Protein AF-X0V3D7-F1 (afdb_monomer_lite)

pLDDT: mean 96.34, std 3.17, range [76.75, 98.69]

Structure (mmCIF, N/CA/C/O backbone):
data_AF-X0V3D7-F1
#
_entry.id   AF-X0V3D7-F1
#
loop_
_atom_site.group_PDB
_atom_site.id
_atom_site.type_symbol
_atom_site.label_atom_id
_atom_site.label_alt_id
_atom_site.label_comp_id
_atom_site.label_asym_id
_atom_site.label_entity_id
_atom_site.label_seq_id
_atom_site.pdbx_PDB_ins_code
_atom_site.Cartn_x
_atom_site.Cartn_y
_atom_site.Cartn_z
_atom_site.occupancy
_atom_site.B_iso_or_equiv
_atom_site.auth_seq_id
_atom_site.auth_comp_id
_atom_site.auth_asym_id
_atom_site.auth_atom_id
_atom_site.pdbx_PDB_model_num
ATOM 1 N N . GLU A 1 1 ? 5.853 7.510 24.969 1.00 90.50 1 GLU A N 1
ATOM 2 C CA . GLU A 1 1 ? 7.176 7.389 24.321 1.00 90.50 1 GLU A CA 1
ATOM 3 C C . GLU A 1 1 ? 7.114 7.007 22.845 1.00 90.50 1 GLU A C 1
ATOM 5 O O . GLU A 1 1 ? 6.181 6.323 22.428 1.00 90.50 1 GLU A O 1
ATOM 10 N N . PRO A 1 2 ? 8.047 7.507 22.017 1.00 95.00 2 PRO A N 1
ATOM 11 C CA . PRO A 1 2 ? 8.294 7.000 20.666 1.00 95.00 2 PRO A CA 1
ATOM 12 C C . PRO A 1 2 ? 8.843 5.575 20.655 1.00 95.00 2 PRO A C 1
ATOM 14 O O . PRO A 1 2 ? 9.810 5.286 21.347 1.00 95.00 2 PRO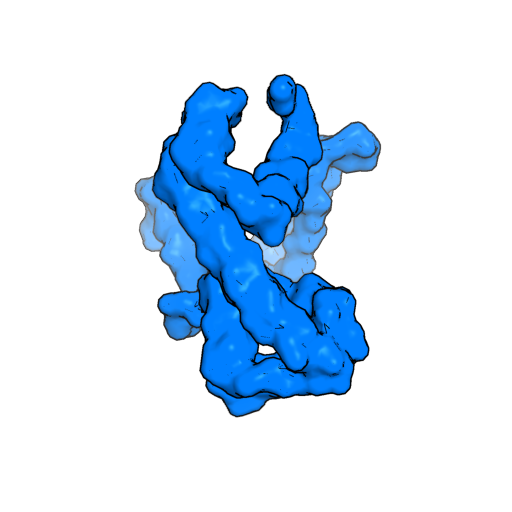 A O 1
ATOM 17 N N . THR A 1 3 ? 8.248 4.711 19.830 1.00 97.00 3 THR A N 1
ATOM 18 C CA . THR A 1 3 ? 8.724 3.352 19.536 1.00 97.00 3 THR A CA 1
ATOM 19 C C . THR A 1 3 ? 8.437 3.024 18.068 1.00 97.00 3 THR A C 1
ATOM 21 O O . THR A 1 3 ? 7.608 3.688 17.438 1.00 97.00 3 THR A O 1
ATOM 24 N N . SER A 1 4 ? 9.079 1.985 17.525 1.00 97.12 4 SER A N 1
ATOM 25 C CA . SER A 1 4 ? 8.766 1.449 16.190 1.00 97.12 4 SER A CA 1
ATOM 26 C C . SER A 1 4 ? 7.342 0.897 16.078 1.00 97.12 4 SER A C 1
ATOM 28 O O . SER A 1 4 ? 6.847 0.702 14.974 1.00 97.12 4 SER A O 1
ATOM 30 N N . GLU A 1 5 ? 6.674 0.663 17.209 1.00 97.56 5 GLU A N 1
ATOM 31 C CA . GLU A 1 5 ? 5.313 0.131 17.267 1.00 97.56 5 GLU A CA 1
ATOM 32 C C . GLU A 1 5 ? 4.242 1.211 17.462 1.00 97.56 5 GLU A C 1
ATOM 34 O O . GLU A 1 5 ? 3.049 0.909 17.518 1.00 97.56 5 GLU A O 1
ATOM 39 N N . ARG A 1 6 ? 4.647 2.483 17.573 1.00 97.12 6 ARG A N 1
ATOM 40 C CA . ARG A 1 6 ? 3.763 3.600 17.932 1.00 97.12 6 ARG A CA 1
ATOM 41 C C . ARG A 1 6 ? 2.497 3.650 17.077 1.00 97.12 6 ARG A C 1
ATOM 43 O O . ARG A 1 6 ? 1.422 3.861 17.626 1.00 97.12 6 ARG A O 1
ATOM 50 N N . GLN A 1 7 ? 2.611 3.481 15.762 1.00 96.31 7 GLN A N 1
ATOM 51 C CA . GLN A 1 7 ? 1.477 3.556 14.840 1.00 96.31 7 GLN A CA 1
ATOM 52 C C . GLN A 1 7 ? 0.463 2.435 15.105 1.00 96.31 7 GLN A C 1
ATOM 54 O O . GLN A 1 7 ? -0.734 2.705 15.121 1.00 96.31 7 GLN A O 1
ATOM 59 N N . PHE A 1 8 ? 0.926 1.215 15.399 1.00 97.12 8 PHE A N 1
ATOM 60 C CA . PHE A 1 8 ? 0.051 0.089 15.744 1.00 97.12 8 PHE A CA 1
ATOM 61 C C . PHE A 1 8 ? -0.644 0.312 17.091 1.00 97.12 8 PHE A C 1
ATOM 63 O O . PHE A 1 8 ? -1.847 0.096 17.215 1.00 97.12 8 PHE A O 1
ATOM 70 N N . ILE A 1 9 ? 0.092 0.818 18.086 1.00 97.44 9 ILE A N 1
ATOM 71 C CA . ILE A 1 9 ? -0.464 1.153 19.405 1.00 97.44 9 ILE A CA 1
ATOM 72 C C . ILE A 1 9 ? -1.519 2.260 19.283 1.00 97.44 9 ILE A C 1
ATOM 74 O O . ILE A 1 9 ? -2.556 2.194 19.938 1.00 97.44 9 ILE A O 1
ATOM 78 N N . MET A 1 10 ? -1.280 3.272 18.443 1.00 97.56 10 MET A N 1
ATOM 79 C CA . MET A 1 10 ? -2.252 4.339 18.186 1.00 97.56 10 MET A CA 1
ATOM 80 C C . MET A 1 10 ? -3.511 3.821 17.491 1.00 97.56 10 MET A C 1
ATOM 82 O O . MET A 1 10 ? -4.607 4.198 17.899 1.00 97.56 10 MET A O 1
ATOM 86 N N . TYR A 1 11 ? -3.360 2.947 16.493 1.00 97.75 11 TYR A N 1
ATOM 87 C CA . TYR A 1 11 ? -4.486 2.319 15.801 1.00 97.75 11 TYR A CA 1
ATOM 88 C C . TYR A 1 11 ? -5.368 1.539 16.787 1.00 97.75 11 TYR A C 1
ATOM 90 O O . TYR A 1 11 ? -6.579 1.740 16.845 1.00 97.75 11 TYR A O 1
ATOM 98 N N . GLU A 1 12 ? -4.750 0.734 17.655 1.00 97.75 12 GLU A N 1
ATOM 99 C CA . GLU A 1 12 ? -5.451 -0.017 18.701 1.00 97.75 12 GLU A CA 1
ATOM 100 C C . GLU A 1 12 ? -6.077 0.890 19.776 1.00 97.75 12 GLU A C 1
ATOM 102 O O . GLU A 1 12 ? -7.171 0.618 20.271 1.00 97.75 12 GLU A O 1
ATOM 107 N N . ALA A 1 13 ? -5.419 1.994 20.140 1.00 97.88 13 ALA A N 1
ATOM 108 C CA . ALA A 1 13 ? -5.981 2.966 21.073 1.00 97.88 13 ALA A CA 1
ATOM 109 C C . ALA A 1 13 ? -7.251 3.618 20.504 1.0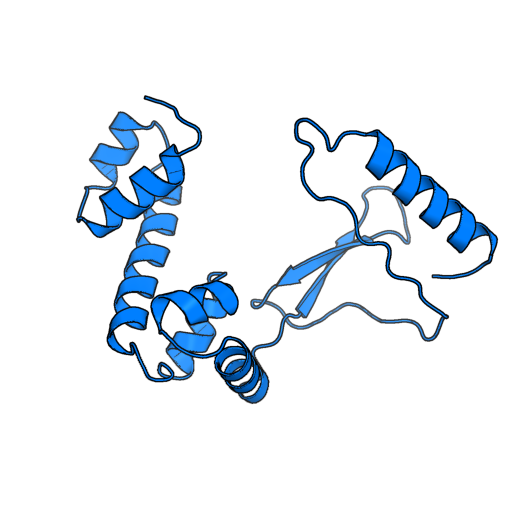0 97.88 13 ALA A C 1
ATOM 111 O O . ALA A 1 13 ? -8.253 3.719 21.212 1.00 97.88 13 ALA A O 1
ATOM 112 N N . LEU A 1 14 ? -7.230 4.017 19.228 1.00 98.38 14 LEU A N 1
ATOM 113 C CA . LEU A 1 14 ? -8.402 4.548 18.527 1.00 98.38 14 LEU A CA 1
ATOM 114 C C . LEU A 1 14 ? -9.530 3.514 18.463 1.00 98.38 14 LEU A C 1
ATOM 116 O O . LEU A 1 14 ? -10.672 3.846 18.774 1.00 98.38 14 LEU A O 1
ATOM 120 N N . ARG A 1 15 ? -9.202 2.253 18.164 1.00 97.19 15 ARG A N 1
ATOM 121 C CA . ARG A 1 15 ? -10.151 1.129 18.186 1.00 97.19 15 ARG A CA 1
ATOM 122 C C . ARG A 1 15 ? -10.808 0.934 19.553 1.00 97.19 15 ARG A C 1
ATOM 124 O O . ARG A 1 15 ? -11.993 0.630 19.633 1.00 97.19 15 ARG A O 1
ATOM 131 N N . LYS A 1 16 ? -10.065 1.174 20.634 1.00 97.31 16 LYS A N 1
ATOM 132 C CA . LYS A 1 16 ? -10.561 1.151 22.021 1.00 97.31 16 LYS A CA 1
ATOM 133 C C . LYS A 1 16 ? -11.245 2.449 22.468 1.00 97.31 16 LYS A C 1
ATOM 135 O O . LYS A 1 16 ? -11.585 2.576 23.643 1.00 97.31 16 LYS A O 1
ATOM 140 N N . GLY A 1 17 ? -11.464 3.400 21.560 1.00 97.12 17 GLY A N 1
ATOM 141 C CA . GLY A 1 17 ? -12.206 4.630 21.829 1.00 97.12 17 GLY A CA 1
ATOM 142 C C . GLY A 1 17 ? -11.374 5.774 22.410 1.00 97.12 17 GLY A C 1
ATOM 143 O O . GLY A 1 17 ? -11.937 6.666 23.040 1.00 97.12 17 GLY A O 1
ATOM 144 N N . ALA A 1 18 ? -10.050 5.772 22.229 1.00 97.69 18 ALA A N 1
ATOM 145 C CA . ALA A 1 18 ? -9.213 6.897 22.638 1.00 97.69 18 ALA A CA 1
ATOM 146 C C . ALA A 1 18 ? -9.599 8.200 21.911 1.00 97.69 18 ALA A C 1
ATOM 148 O O . ALA A 1 18 ? -9.890 8.204 20.713 1.00 97.69 18 ALA A O 1
ATOM 149 N N . ASP A 1 19 ? -9.545 9.321 22.638 1.00 97.75 19 ASP A N 1
ATOM 150 C CA . ASP A 1 19 ? -9.815 10.646 22.081 1.00 97.75 19 ASP A CA 1
ATOM 151 C C . ASP A 1 19 ? -8.668 11.137 21.182 1.00 97.75 19 ASP A C 1
ATOM 153 O O . ASP A 1 19 ? -7.481 11.023 21.508 1.00 97.75 19 ASP A O 1
ATOM 157 N N . ILE A 1 20 ? -9.031 11.748 20.052 1.00 98.19 20 ILE A N 1
ATOM 158 C CA . ILE A 1 20 ? -8.073 12.288 19.081 1.00 98.19 20 ILE A CA 1
ATOM 159 C C . ILE A 1 20 ? -7.265 13.436 19.687 1.00 98.19 20 ILE A C 1
ATOM 161 O O . ILE A 1 20 ? -6.061 13.534 19.439 1.00 98.19 20 ILE A O 1
ATOM 165 N N . SER A 1 21 ? -7.898 14.318 20.466 1.00 97.94 21 SER A N 1
ATOM 166 C CA . SER A 1 21 ? -7.211 15.462 21.072 1.00 97.94 21 SER A CA 1
ATOM 167 C C . SER A 1 21 ? -6.192 14.989 22.112 1.00 97.94 21 SER A C 1
ATOM 169 O O . SER A 1 21 ? -5.071 15.504 22.151 1.00 97.94 21 SER A O 1
ATOM 171 N N . ASP A 1 22 ? -6.530 13.964 22.893 1.00 97.44 22 ASP A N 1
ATOM 172 C CA . ASP A 1 22 ? -5.614 13.365 23.863 1.00 97.44 22 ASP A CA 1
ATOM 173 C C . ASP A 1 22 ? -4.430 12.670 23.185 1.00 97.44 22 ASP A C 1
ATOM 175 O O . ASP A 1 22 ? -3.281 12.863 23.600 1.00 97.44 22 ASP A O 1
ATOM 179 N N . LEU A 1 23 ? -4.669 11.920 22.103 1.00 97.62 23 LEU A N 1
ATOM 180 C CA . LEU A 1 23 ? -3.592 11.337 21.300 1.00 97.62 23 LEU A CA 1
ATOM 181 C C . LEU A 1 23 ? -2.716 12.421 20.661 1.00 97.62 23 LEU A C 1
ATOM 183 O O . LEU A 1 23 ? -1.490 12.305 20.696 1.00 97.62 23 LEU A O 1
ATOM 187 N N . CYS A 1 24 ? -3.306 13.501 20.147 1.00 98.06 24 CYS A N 1
ATOM 188 C CA . CYS A 1 24 ? -2.575 14.638 19.583 1.00 98.06 24 CYS A CA 1
ATOM 189 C C . CYS A 1 24 ? -1.655 15.284 20.630 1.00 98.06 24 CYS A C 1
ATOM 191 O O . CYS A 1 24 ? -0.473 15.492 20.363 1.00 98.06 24 CYS A O 1
ATOM 193 N N . LYS A 1 25 ? -2.161 15.548 21.842 1.00 97.81 25 LYS A N 1
ATOM 194 C CA . LYS A 1 25 ? -1.372 16.123 22.947 1.00 97.81 25 LYS A CA 1
ATOM 195 C C . LYS A 1 25 ? -0.219 15.213 23.375 1.00 97.81 25 LYS A C 1
ATOM 197 O O . LYS A 1 25 ? 0.860 15.706 23.683 1.00 97.81 25 LYS A O 1
ATOM 202 N N . ARG A 1 26 ? -0.439 13.894 23.402 1.00 96.50 26 ARG A N 1
ATOM 203 C CA . ARG A 1 26 ? 0.560 12.905 23.853 1.00 96.50 26 ARG A CA 1
ATOM 204 C C . ARG A 1 26 ? 1.620 12.581 22.805 1.00 96.50 26 ARG A C 1
ATOM 206 O O . ARG A 1 26 ? 2.745 12.241 23.161 1.00 96.50 26 ARG A O 1
ATOM 213 N N . THR A 1 27 ? 1.252 12.602 21.526 1.00 96.94 27 THR A N 1
ATOM 214 C CA . THR A 1 27 ? 2.118 12.139 20.427 1.00 96.94 27 THR A CA 1
ATOM 215 C C . THR A 1 27 ? 2.701 13.275 19.600 1.00 96.94 27 THR A C 1
ATOM 217 O O . THR A 1 27 ? 3.656 13.041 18.860 1.00 96.94 27 THR A O 1
ATOM 220 N N . PHE A 1 28 ? 2.129 14.478 19.715 1.00 97.19 28 PHE A N 1
ATOM 221 C CA . PHE A 1 28 ? 2.396 15.643 18.870 1.00 97.19 28 PHE A CA 1
ATOM 222 C C . PHE A 1 28 ? 2.075 15.426 17.379 1.00 97.19 28 PHE A C 1
ATOM 224 O O . PHE A 1 28 ? 2.391 16.272 16.542 1.00 97.19 28 PHE A O 1
ATOM 231 N N . ILE A 1 29 ? 1.410 14.318 17.029 1.00 97.81 29 ILE A N 1
ATOM 232 C CA . ILE A 1 29 ? 0.885 14.076 15.683 1.00 97.81 29 ILE A CA 1
ATOM 233 C C . ILE A 1 29 ? -0.386 14.907 15.525 1.00 97.81 29 ILE A C 1
ATOM 235 O O . ILE A 1 29 ? -1.282 14.843 16.364 1.00 97.81 29 ILE A O 1
ATOM 239 N N . LYS A 1 30 ? -0.469 15.693 14.446 1.00 98.38 30 LYS A N 1
ATOM 240 C CA . LYS A 1 30 ? -1.624 16.566 14.199 1.00 98.38 30 LYS A CA 1
ATOM 241 C C . LYS A 1 30 ? -2.915 15.751 14.122 1.00 98.38 30 LYS A C 1
ATOM 243 O O . LYS A 1 30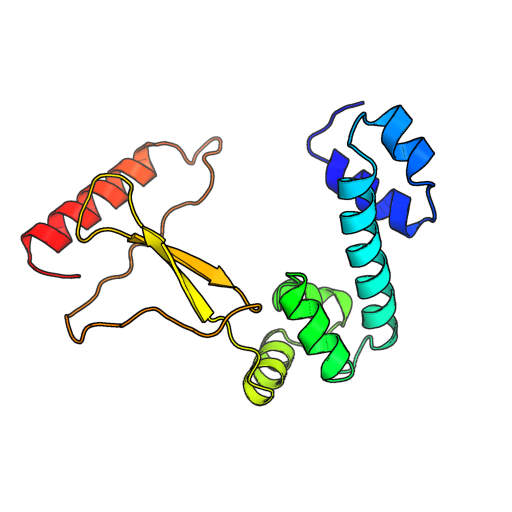 ? -2.944 14.692 13.494 1.00 98.38 30 LYS A O 1
ATOM 248 N N . SER A 1 31 ? -3.987 16.307 14.685 1.00 98.19 31 SER A N 1
ATOM 249 C CA . SER A 1 31 ? -5.320 15.692 14.726 1.00 98.19 31 SER A CA 1
ATOM 250 C C . SER A 1 31 ? -5.804 15.200 13.364 1.00 98.19 31 SER A C 1
ATOM 252 O O . SER A 1 31 ? -6.409 14.141 13.305 1.00 98.19 31 SER A O 1
ATOM 254 N N . TRP A 1 32 ? -5.479 15.904 12.275 1.00 98.56 32 TRP A N 1
ATOM 255 C CA . TRP A 1 32 ? -5.833 15.488 10.916 1.00 98.56 32 TRP A CA 1
ATOM 256 C C . TRP A 1 32 ? -5.323 14.077 10.567 1.00 98.56 32 TRP A C 1
ATOM 258 O O . TRP A 1 32 ? -6.092 13.254 10.089 1.00 98.56 32 TRP A O 1
ATOM 268 N N . PHE A 1 33 ? -4.065 13.743 10.877 1.00 98.44 33 PHE A N 1
ATOM 269 C CA . PHE A 1 33 ? -3.521 12.405 10.596 1.00 98.44 33 PHE A CA 1
ATOM 270 C C . PHE A 1 33 ? -4.135 11.328 11.496 1.00 98.44 33 PHE A C 1
ATOM 272 O O . PHE A 1 33 ? -4.353 10.199 11.068 1.00 98.44 33 PHE A O 1
ATOM 279 N N . ILE A 1 34 ? -4.421 11.677 12.752 1.00 98.50 34 ILE A N 1
ATOM 280 C CA . ILE A 1 34 ? -5.064 10.766 13.706 1.00 98.50 34 ILE A C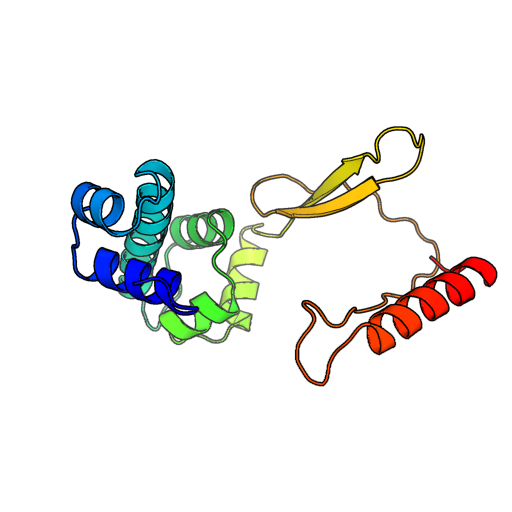A 1
ATOM 281 C C . ILE A 1 34 ? -6.516 10.499 13.281 1.00 98.50 34 ILE A C 1
ATOM 283 O O . ILE A 1 34 ? -6.985 9.372 13.389 1.00 98.50 34 ILE A O 1
ATOM 287 N N . GLN A 1 35 ? -7.204 11.512 12.751 1.00 98.50 35 GLN A N 1
ATOM 288 C CA . GLN A 1 35 ? -8.549 11.397 12.195 1.00 98.50 35 GLN A CA 1
ATOM 289 C C . GLN A 1 35 ? -8.575 10.448 10.989 1.00 98.50 35 GLN A C 1
ATOM 291 O O . GLN A 1 35 ? -9.405 9.549 10.958 1.00 98.50 35 GLN A O 1
ATOM 296 N N . GLN A 1 36 ? -7.611 10.555 10.071 1.00 98.44 36 GLN A N 1
ATOM 297 C CA . GLN A 1 36 ? -7.468 9.609 8.956 1.00 98.44 36 GLN A CA 1
ATOM 298 C C . GLN A 1 36 ? -7.236 8.167 9.441 1.00 98.44 36 GLN A C 1
ATOM 300 O O . GLN A 1 36 ? -7.847 7.230 8.941 1.00 98.44 36 GLN A O 1
ATOM 305 N N . MET A 1 37 ? -6.414 7.971 10.477 1.00 98.38 37 MET A N 1
ATOM 306 C CA . MET A 1 37 ? -6.244 6.652 11.098 1.00 98.38 37 MET A CA 1
ATOM 307 C C . MET A 1 37 ? -7.547 6.138 11.733 1.00 98.38 37 MET A C 1
ATOM 309 O O . MET A 1 37 ? -7.846 4.951 11.636 1.00 98.38 37 MET A O 1
ATOM 313 N N . LYS A 1 38 ? -8.331 7.020 12.365 1.00 98.50 38 LYS A N 1
ATOM 314 C CA . LYS A 1 38 ? -9.627 6.670 12.959 1.00 98.50 38 LYS A CA 1
ATOM 315 C C . LYS A 1 38 ? -10.648 6.252 11.899 1.00 98.50 38 LYS A C 1
ATOM 317 O O . LYS A 1 38 ? -11.360 5.283 12.124 1.00 98.50 38 LYS A O 1
ATOM 322 N N . GLU A 1 39 ? -10.681 6.921 10.750 1.00 98.44 39 GLU A N 1
ATOM 323 C CA . GLU A 1 39 ? -11.544 6.541 9.620 1.00 98.44 39 GLU A CA 1
ATOM 324 C C . GLU A 1 39 ? -11.237 5.112 9.137 1.00 98.44 39 GLU A C 1
ATOM 326 O O . GLU A 1 39 ? -12.159 4.325 8.923 1.00 98.44 39 GLU A O 1
ATOM 331 N N . LEU A 1 40 ? -9.954 4.726 9.074 1.00 98.44 40 LEU A N 1
ATOM 332 C CA . LEU A 1 40 ? -9.556 3.346 8.759 1.00 98.44 40 LEU A CA 1
ATOM 333 C C . LEU A 1 40 ? -10.035 2.345 9.823 1.00 98.44 40 LEU A C 1
ATOM 335 O O . LEU A 1 40 ? -10.562 1.290 9.474 1.00 98.44 40 LEU A O 1
ATOM 339 N N . VAL A 1 41 ? -9.903 2.683 11.110 1.00 98.38 41 VAL A N 1
ATOM 340 C CA . VAL A 1 41 ? -10.411 1.855 12.220 1.00 98.38 41 VAL A CA 1
ATOM 341 C C . VAL A 1 41 ? -11.925 1.657 12.108 1.00 98.38 41 VAL A C 1
ATOM 343 O O . VAL A 1 41 ? -12.418 0.537 12.231 1.00 98.38 41 VAL A O 1
ATOM 346 N N . GLU A 1 42 ? -12.675 2.729 11.862 1.00 98.50 42 GLU A N 1
ATOM 347 C CA . GLU A 1 42 ? -14.134 2.679 11.732 1.00 98.50 42 GLU A CA 1
ATOM 348 C C . GLU A 1 42 ? -14.568 1.835 10.528 1.00 98.50 42 GLU A C 1
ATOM 350 O O . GLU A 1 42 ? -15.541 1.080 10.624 1.00 98.50 42 GLU A O 1
ATOM 355 N N . LEU A 1 43 ? -13.837 1.918 9.414 1.00 98.69 43 LEU A N 1
ATOM 356 C CA . LEU A 1 43 ? -14.073 1.080 8.244 1.00 98.69 43 LEU A CA 1
ATOM 357 C C . LEU A 1 43 ? -13.760 -0.398 8.519 1.00 98.69 43 LEU A C 1
ATOM 359 O O . LEU A 1 43 ? -14.542 -1.272 8.140 1.00 98.69 43 LEU A O 1
ATOM 363 N N . GLU A 1 44 ? -12.665 -0.696 9.222 1.00 98.50 44 GLU A N 1
ATOM 364 C CA . GLU A 1 44 ? -12.337 -2.060 9.648 1.00 98.50 44 GLU A CA 1
ATOM 365 C C . GLU A 1 44 ? -13.441 -2.658 10.534 1.00 98.50 44 GLU A C 1
ATOM 367 O O . GLU A 1 44 ? -13.873 -3.790 10.308 1.00 98.50 44 GLU A O 1
ATOM 372 N N . GLU A 1 45 ? -13.959 -1.894 11.497 1.00 98.25 45 GLU A N 1
ATOM 373 C CA . GLU A 1 45 ? -15.062 -2.330 12.364 1.00 98.25 45 GLU A CA 1
ATOM 374 C C . GLU A 1 45 ? -16.364 -2.578 11.582 1.00 98.25 45 GLU A C 1
ATOM 376 O O . GLU A 1 45 ? -17.151 -3.459 11.937 1.00 98.25 45 GLU A O 1
ATOM 381 N N . GLN A 1 46 ? -16.603 -1.855 10.482 1.00 98.50 46 GLN A N 1
ATOM 382 C CA . GLN A 1 46 ? -17.711 -2.159 9.571 1.00 98.50 46 GLN A CA 1
ATOM 383 C C . GLN A 1 46 ? -17.474 -3.465 8.805 1.00 98.50 46 GLN A C 1
ATOM 385 O O . GLN A 1 46 ? -18.383 -4.293 8.730 1.00 98.50 46 GLN A O 1
ATOM 390 N N . LEU A 1 47 ? -16.265 -3.679 8.281 1.00 98.56 47 LEU A N 1
ATOM 391 C CA . LEU A 1 47 ? -15.889 -4.903 7.566 1.00 98.56 47 LEU A CA 1
ATOM 392 C C . LEU A 1 47 ? -1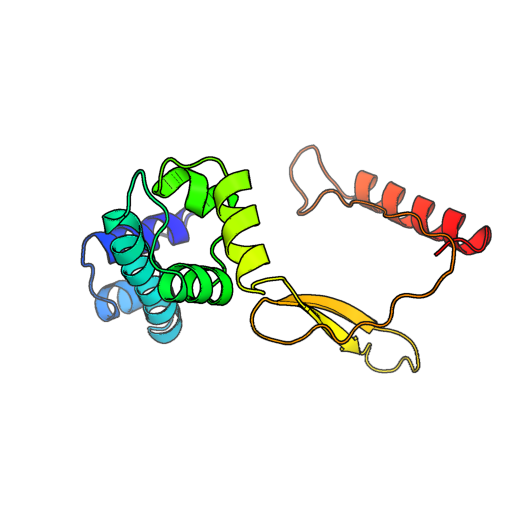6.014 -6.143 8.462 1.00 98.56 47 LEU A C 1
ATOM 394 O O . LEU A 1 47 ? -16.557 -7.162 8.037 1.00 98.56 47 LEU A O 1
ATOM 398 N N . LEU A 1 48 ? -15.585 -6.050 9.721 1.00 98.19 48 LEU A N 1
ATOM 399 C CA . LEU A 1 48 ? -15.610 -7.158 10.681 1.00 98.19 48 LEU A CA 1
ATOM 400 C C . LEU A 1 48 ? -17.017 -7.689 10.990 1.00 98.19 48 LEU A C 1
ATOM 402 O O . LEU A 1 48 ? -17.153 -8.858 11.356 1.00 98.19 48 LEU A O 1
ATOM 406 N N . LYS A 1 49 ? -18.073 -6.893 10.768 1.00 98.31 49 LYS A N 1
ATOM 407 C CA . LYS A 1 49 ? -19.473 -7.353 10.868 1.00 98.31 49 LYS A CA 1
ATOM 408 C C . LYS A 1 49 ? -19.823 -8.438 9.845 1.00 98.31 49 LYS A C 1
ATOM 410 O O . LYS A 1 49 ? -20.821 -9.129 10.020 1.00 98.31 49 LYS A O 1
ATOM 415 N N . HIS A 1 50 ? -19.005 -8.599 8.806 1.00 98.19 50 HIS A N 1
ATOM 416 C CA . HIS A 1 50 ? -19.190 -9.568 7.728 1.00 98.19 50 HIS A CA 1
ATOM 417 C C . HIS A 1 50 ? -18.220 -10.755 7.809 1.00 98.19 50 HIS A C 1
ATOM 419 O O . HIS A 1 50 ? -18.093 -11.501 6.843 1.00 98.19 50 HIS A O 1
ATOM 425 N N . LYS A 1 51 ? -17.532 -10.965 8.940 1.00 97.75 51 LYS A N 1
ATOM 426 C CA . LYS A 1 51 ? -16.576 -12.070 9.105 1.00 97.75 51 LYS A CA 1
ATOM 427 C C . LYS A 1 51 ? -17.179 -13.426 8.698 1.00 97.75 51 LYS A C 1
ATOM 429 O O . LYS A 1 51 ? -18.266 -13.792 9.135 1.00 97.75 51 LYS A O 1
ATOM 434 N N . GLY A 1 52 ? -16.444 -14.172 7.877 1.00 97.88 52 GLY A N 1
ATOM 435 C CA . GLY A 1 52 ? -16.847 -15.443 7.274 1.00 97.88 52 GLY A CA 1
ATOM 436 C C . GLY A 1 52 ? -17.607 -15.304 5.953 1.00 97.88 52 GLY A C 1
ATOM 437 O O . GLY A 1 52 ? -17.931 -16.317 5.341 1.00 97.88 52 GLY A O 1
ATOM 438 N N . THR A 1 53 ? -17.894 -14.080 5.501 1.00 97.75 53 THR A N 1
ATOM 439 C CA . THR A 1 53 ? -18.645 -13.800 4.268 1.00 97.75 53 THR A CA 1
ATOM 440 C C . THR A 1 53 ? -18.091 -12.574 3.546 1.00 97.75 53 THR A C 1
ATOM 442 O O . THR A 1 53 ? -17.434 -11.726 4.152 1.00 97.75 53 THR A O 1
ATOM 445 N N . LEU A 1 54 ? -18.325 -12.463 2.237 1.00 97.19 54 LEU A N 1
ATOM 446 C CA . LEU A 1 54 ? -17.942 -11.255 1.506 1.00 97.19 54 LEU A CA 1
ATOM 447 C C . LEU A 1 54 ? -18.779 -10.058 1.998 1.00 97.19 54 LEU A C 1
ATOM 449 O O . LEU A 1 54 ? -20.004 -10.176 2.100 1.00 97.19 54 LEU A O 1
ATOM 453 N N . PRO A 1 55 ? -18.152 -8.903 2.286 1.00 98.00 55 PRO A N 1
ATOM 454 C CA . PRO A 1 55 ? -18.883 -7.691 2.623 1.00 98.00 55 PRO A CA 1
ATOM 455 C C . PRO A 1 55 ? -19.665 -7.169 1.404 1.00 98.00 55 PRO A C 1
ATOM 457 O O . PRO A 1 55 ? -19.374 -7.557 0.268 1.00 98.00 55 PRO A O 1
ATOM 460 N N . PRO A 1 56 ? -20.625 -6.247 1.606 1.00 98.44 56 PRO A N 1
ATOM 461 C CA . PRO A 1 56 ? -21.303 -5.565 0.511 1.00 98.44 56 PRO A CA 1
ATOM 462 C C . PRO A 1 56 ? -20.313 -4.929 -0.473 1.00 98.44 56 PRO A C 1
ATOM 464 O O . PRO A 1 56 ? -19.299 -4.365 -0.063 1.00 98.44 56 PRO A O 1
ATOM 467 N N . ASP A 1 57 ? -20.636 -4.950 -1.766 1.00 98.44 57 ASP A N 1
ATOM 468 C CA . ASP A 1 57 ? -19.728 -4.497 -2.832 1.00 98.44 57 ASP A CA 1
ATOM 469 C C . ASP A 1 57 ? -19.215 -3.071 -2.632 1.00 98.44 57 ASP A C 1
ATOM 471 O O . ASP A 1 57 ? -18.029 -2.806 -2.804 1.00 98.44 57 ASP A O 1
ATOM 475 N N . GLN A 1 58 ? -20.095 -2.156 -2.221 1.00 98.38 58 GLN A N 1
ATOM 476 C CA . GLN A 1 58 ? -19.721 -0.767 -1.950 1.00 98.38 58 GLN A CA 1
ATOM 477 C C . GLN A 1 58 ? -18.711 -0.660 -0.803 1.00 98.38 58 GLN A C 1
ATOM 479 O O . GLN A 1 58 ? -17.790 0.149 -0.876 1.00 98.38 58 GLN A O 1
ATOM 484 N N . LEU A 1 59 ? -18.848 -1.506 0.222 1.00 98.50 59 LEU A N 1
ATOM 485 C CA . LEU A 1 59 ? -17.931 -1.545 1.357 1.00 98.50 59 LEU A CA 1
ATOM 486 C C . LEU A 1 59 ? -16.570 -2.118 0.944 1.00 98.50 59 LEU A C 1
ATOM 488 O O . LEU A 1 59 ? -15.535 -1.582 1.329 1.00 98.50 59 LEU A O 1
ATOM 492 N N . LEU A 1 60 ? -16.564 -3.160 0.105 1.00 98.50 60 LEU A N 1
ATOM 493 C CA . LEU A 1 60 ? -15.333 -3.711 -0.463 1.00 98.50 60 LEU A CA 1
ATOM 494 C C . LEU A 1 60 ? -14.608 -2.682 -1.343 1.00 98.50 60 LEU A C 1
ATOM 496 O O . LEU A 1 60 ? -13.397 -2.514 -1.222 1.00 98.50 60 LEU A O 1
ATOM 500 N N . VAL A 1 61 ? -15.343 -1.972 -2.202 1.00 98.44 61 VAL A N 1
ATOM 501 C CA . VAL A 1 61 ? -14.802 -0.899 -3.050 1.00 98.44 61 VAL A CA 1
ATOM 502 C C . VAL A 1 61 ? -14.206 0.220 -2.198 1.00 98.44 61 VAL A C 1
ATOM 504 O O . VAL A 1 61 ? -13.082 0.644 -2.465 1.00 98.44 61 VAL A O 1
ATOM 507 N N . GLN A 1 62 ? -14.914 0.665 -1.156 1.00 98.62 62 GLN A N 1
ATOM 508 C CA . GLN A 1 62 ? -14.413 1.694 -0.244 1.00 98.62 62 GLN A CA 1
ATOM 509 C C . GLN A 1 62 ? -13.123 1.241 0.452 1.00 98.62 62 GLN A C 1
ATOM 511 O O . GLN A 1 62 ? -12.127 1.956 0.414 1.00 98.62 62 GLN A O 1
ATOM 516 N N . ALA A 1 63 ? -13.084 0.007 0.966 1.00 98.56 63 ALA A N 1
ATOM 517 C CA . ALA A 1 63 ? -11.885 -0.556 1.586 1.00 98.56 63 ALA A CA 1
ATOM 518 C C . ALA A 1 63 ? -10.669 -0.539 0.646 1.00 98.56 63 ALA A C 1
ATOM 520 O O . ALA A 1 63 ? -9.561 -0.206 1.067 1.00 98.56 63 ALA A O 1
ATOM 521 N N . LYS A 1 64 ? -10.853 -0.849 -0.644 1.00 98.44 64 LYS A N 1
ATOM 522 C CA . LYS A 1 64 ? -9.761 -0.776 -1.628 1.00 98.44 64 LYS A CA 1
ATOM 523 C C . LYS A 1 64 ? -9.288 0.653 -1.878 1.00 98.44 64 LYS A C 1
ATOM 525 O O . LYS A 1 64 ? -8.079 0.868 -1.963 1.00 98.44 64 LYS A O 1
ATOM 530 N N . LYS A 1 65 ? -10.210 1.614 -1.966 1.00 98.12 65 LYS A N 1
ATOM 531 C CA . LYS A 1 65 ? -9.885 3.039 -2.135 1.00 98.12 65 LYS A CA 1
ATOM 532 C C . LYS A 1 65 ? -9.130 3.619 -0.943 1.00 98.12 65 LYS A C 1
ATOM 534 O O . LYS A 1 65 ? -8.228 4.426 -1.162 1.00 98.12 65 LYS A O 1
ATOM 539 N N . ASP A 1 66 ? -9.425 3.127 0.256 1.00 98.19 66 ASP A N 1
ATOM 540 C CA . ASP A 1 66 ? -8.761 3.519 1.505 1.00 98.19 66 ASP A CA 1
ATOM 541 C C . ASP A 1 66 ? -7.468 2.727 1.779 1.00 98.19 66 ASP A C 1
ATOM 543 O O . ASP A 1 66 ? -6.796 2.939 2.786 1.00 98.19 66 ASP A O 1
ATOM 547 N N . GLY A 1 67 ? -7.075 1.830 0.865 1.00 97.88 67 GLY A N 1
ATOM 548 C CA . GLY A 1 67 ? -5.764 1.176 0.877 1.00 97.88 67 GLY A CA 1
ATOM 549 C C . GLY A 1 67 ? -5.707 -0.193 1.558 1.00 97.88 67 GLY A C 1
ATOM 550 O O . GLY A 1 67 ? -4.614 -0.736 1.731 1.00 97.88 67 GLY A O 1
ATOM 551 N N . PHE A 1 68 ? -6.843 -0.807 1.905 1.00 98.44 68 PHE A N 1
ATOM 552 C CA . PHE A 1 68 ? -6.854 -2.154 2.481 1.00 98.44 68 PHE A CA 1
ATOM 553 C C . PHE A 1 68 ? -6.342 -3.185 1.463 1.00 98.44 68 PHE A C 1
ATOM 555 O O . PHE A 1 68 ? -6.875 -3.330 0.358 1.00 98.44 68 PHE A O 1
ATOM 562 N N . ALA A 1 69 ? -5.305 -3.939 1.831 1.00 98.44 69 ALA A N 1
ATOM 563 C CA . ALA A 1 69 ? -4.761 -5.017 1.005 1.00 98.44 69 ALA A CA 1
ATOM 564 C C . ALA A 1 69 ? -5.688 -6.245 1.001 1.00 98.44 69 ALA A C 1
ATOM 566 O O . ALA A 1 69 ? -6.304 -6.557 2.019 1.00 98.44 69 ALA A O 1
ATOM 567 N N . ASP A 1 70 ? -5.730 -6.993 -0.108 1.00 98.56 70 ASP A N 1
ATOM 568 C CA . ASP A 1 70 ? -6.556 -8.213 -0.213 1.00 98.56 70 ASP A CA 1
ATOM 569 C C . ASP A 1 70 ? -6.164 -9.229 0.873 1.00 98.56 70 ASP A C 1
ATOM 571 O O . ASP A 1 70 ? -7.025 -9.790 1.547 1.00 98.56 70 ASP A O 1
ATOM 575 N N . ARG A 1 71 ? -4.856 -9.382 1.120 1.00 98.56 71 ARG A N 1
ATOM 576 C CA . ARG A 1 71 ? -4.310 -10.199 2.208 1.00 98.56 71 ARG A CA 1
ATOM 577 C C . ARG A 1 71 ? -4.793 -9.774 3.596 1.00 98.56 71 ARG A C 1
ATOM 579 O O . ARG A 1 71 ? -5.069 -10.630 4.429 1.00 98.56 71 ARG A O 1
ATOM 586 N N . TYR A 1 72 ? -4.889 -8.472 3.861 1.00 98.44 72 TYR A N 1
ATOM 587 C CA . TYR A 1 72 ? -5.359 -7.989 5.162 1.00 98.44 72 TYR A CA 1
ATOM 588 C C . TYR A 1 72 ? -6.861 -8.240 5.327 1.00 98.44 72 TYR A C 1
ATOM 590 O O . TYR A 1 72 ? -7.288 -8.792 6.338 1.00 98.44 72 TYR A O 1
ATOM 598 N N . LEU A 1 73 ? -7.649 -7.943 4.288 1.00 98.62 73 LEU A N 1
ATOM 599 C CA . LEU A 1 73 ? -9.077 -8.266 4.242 1.00 98.62 73 LEU A CA 1
ATOM 600 C C . LEU A 1 73 ? -9.315 -9.771 4.445 1.00 98.62 73 LEU A C 1
ATOM 602 O O . LEU A 1 73 ? -10.187 -10.156 5.218 1.00 98.62 73 LEU A O 1
ATOM 606 N N . SER A 1 74 ? -8.493 -10.617 3.820 1.00 98.62 74 SER A N 1
ATOM 607 C CA . SER A 1 74 ? -8.514 -12.076 3.983 1.00 98.62 74 SER A CA 1
ATOM 608 C C . SER A 1 74 ? -8.333 -12.486 5.443 1.00 98.62 74 SER A C 1
ATOM 610 O O . SER A 1 74 ? -9.114 -13.287 5.957 1.00 98.62 74 SER A O 1
ATOM 612 N N . GLN A 1 75 ? -7.360 -11.892 6.137 1.00 98.50 75 GLN A N 1
ATOM 613 C CA . GLN A 1 75 ? -7.085 -12.178 7.545 1.00 98.50 75 GLN A CA 1
ATOM 614 C C . GLN A 1 75 ? -8.241 -11.771 8.465 1.00 98.50 75 GLN A C 1
ATOM 616 O O . GLN A 1 75 ? -8.664 -12.575 9.298 1.00 98.50 75 GLN A O 1
ATOM 621 N N . ILE A 1 76 ? -8.766 -10.550 8.324 1.00 97.94 76 ILE A N 1
ATOM 622 C CA . ILE A 1 76 ? -9.797 -10.037 9.241 1.00 97.94 76 ILE A CA 1
ATOM 623 C C . ILE A 1 76 ? -11.175 -10.662 8.975 1.00 97.94 76 ILE A C 1
ATOM 625 O O . ILE A 1 76 ? -11.927 -10.921 9.918 1.00 97.94 76 ILE A O 1
ATOM 629 N N . LEU A 1 77 ? -11.490 -10.967 7.710 1.00 98.44 77 LEU A N 1
ATOM 630 C CA . LEU A 1 77 ? -12.754 -11.591 7.313 1.00 98.44 77 LEU A CA 1
ATOM 631 C C . LEU A 1 77 ? -12.715 -13.119 7.407 1.00 98.44 77 LEU A C 1
ATOM 633 O O . LEU A 1 77 ? -13.772 -13.735 7.459 1.00 98.44 77 LEU A O 1
ATOM 637 N N . GLY A 1 78 ? -11.538 -13.749 7.451 1.00 98.38 78 GLY A N 1
ATOM 638 C CA . GLY A 1 78 ? -11.419 -15.209 7.452 1.00 98.38 78 GLY A CA 1
ATOM 639 C C . GLY A 1 78 ? -11.815 -15.851 6.119 1.00 98.38 78 GLY A C 1
ATOM 640 O O . GLY A 1 78 ? -12.378 -16.942 6.112 1.00 98.38 78 GLY A O 1
ATOM 641 N N . LEU A 1 79 ? -11.541 -15.170 5.005 1.00 98.25 79 LEU A N 1
ATOM 642 C CA . LEU A 1 79 ? -11.811 -15.645 3.644 1.00 98.25 79 LEU A CA 1
ATOM 643 C C . LEU A 1 79 ? -10.505 -15.880 2.882 1.00 98.25 79 LEU A C 1
ATOM 645 O O . LEU A 1 79 ? -9.519 -15.197 3.164 1.00 98.25 79 LEU A O 1
ATOM 649 N N . PRO A 1 80 ? -10.467 -16.766 1.874 1.00 98.50 80 PRO A N 1
ATOM 650 C CA . PRO A 1 80 ? -9.327 -16.864 0.970 1.00 98.50 80 PRO A CA 1
ATOM 651 C C . PRO A 1 80 ? -9.056 -15.534 0.246 1.00 98.50 80 PRO A C 1
ATOM 653 O O . PRO A 1 80 ? -9.961 -14.931 -0.327 1.00 98.50 80 PRO A O 1
ATOM 656 N N . GLU A 1 81 ? -7.795 -15.095 0.198 1.00 98.56 81 GLU A N 1
ATOM 657 C CA . GLU A 1 81 ? -7.391 -13.859 -0.499 1.00 98.56 81 GLU A CA 1
ATOM 658 C C . GLU A 1 81 ? -7.840 -13.834 -1.970 1.00 98.56 81 GLU A C 1
ATOM 660 O O . GLU A 1 81 ? -8.282 -12.804 -2.479 1.00 98.56 81 GLU A O 1
ATOM 665 N N . MET A 1 82 ? -7.805 -14.992 -2.636 1.00 98.38 82 MET A N 1
ATOM 666 C CA . MET A 1 82 ? -8.252 -15.141 -4.023 1.00 98.38 82 MET A CA 1
ATOM 667 C C . MET A 1 82 ? -9.744 -14.856 -4.217 1.00 98.38 82 MET A C 1
ATOM 669 O O . MET A 1 82 ? -10.125 -14.364 -5.276 1.00 98.38 82 MET A O 1
ATOM 673 N N . GLU A 1 83 ? -10.584 -15.127 -3.218 1.00 98.44 83 GLU A N 1
ATOM 674 C CA . GLU A 1 83 ? -12.022 -14.852 -3.285 1.00 98.44 83 GLU A CA 1
ATOM 675 C C . GLU A 1 83 ? -12.288 -13.343 -3.247 1.00 98.44 83 GLU A C 1
ATOM 677 O O . GLU A 1 83 ? -13.028 -12.810 -4.076 1.00 98.44 83 GLU A O 1
ATOM 682 N N . ILE A 1 84 ? -11.595 -12.634 -2.351 1.00 98.50 84 ILE A N 1
ATOM 683 C CA . ILE A 1 84 ? -11.641 -11.170 -2.256 1.00 98.50 84 ILE A CA 1
ATOM 684 C C . ILE A 1 84 ? -11.135 -10.541 -3.556 1.00 98.50 84 ILE A C 1
ATOM 686 O O . ILE A 1 84 ? -11.791 -9.650 -4.104 1.00 98.50 84 ILE A O 1
ATOM 690 N N . ARG A 1 85 ? -10.004 -11.037 -4.081 1.00 98.62 85 ARG A N 1
ATOM 691 C CA . ARG A 1 85 ? -9.435 -10.580 -5.354 1.00 98.62 85 ARG A CA 1
ATOM 692 C C . ARG A 1 85 ? -10.418 -10.782 -6.508 1.00 98.62 85 ARG A C 1
ATOM 694 O O . ARG A 1 85 ? -10.688 -9.839 -7.246 1.00 98.62 85 ARG A O 1
ATOM 701 N N . ALA A 1 86 ? -10.992 -11.978 -6.639 1.00 98.56 86 ALA A N 1
ATOM 702 C CA . ALA A 1 86 ? -11.962 -12.280 -7.687 1.00 98.56 86 ALA A CA 1
ATOM 703 C C . ALA A 1 86 ? -13.194 -11.370 -7.597 1.00 98.56 86 ALA A C 1
ATOM 705 O O . ALA A 1 86 ? -13.620 -10.815 -8.614 1.00 98.56 86 ALA A O 1
ATOM 706 N N . ARG A 1 87 ? -13.730 -11.153 -6.384 1.00 98.31 87 ARG A N 1
ATOM 707 C CA . ARG A 1 87 ? -14.895 -10.284 -6.193 1.00 98.31 87 ARG A CA 1
ATOM 708 C C . ARG A 1 87 ? -14.592 -8.843 -6.578 1.00 98.31 87 ARG A C 1
ATOM 710 O O . ARG A 1 87 ? -15.338 -8.280 -7.375 1.00 98.31 87 ARG A O 1
ATOM 717 N N . ARG A 1 88 ? -13.507 -8.247 -6.069 1.00 98.12 88 ARG A N 1
ATOM 718 C CA . ARG A 1 88 ? -13.180 -6.849 -6.395 1.00 98.12 88 ARG A CA 1
ATOM 719 C C . ARG A 1 88 ? -12.909 -6.660 -7.890 1.00 98.12 88 ARG A C 1
ATOM 721 O O . ARG A 1 88 ? -13.361 -5.672 -8.457 1.00 98.12 88 ARG A O 1
ATOM 728 N N . THR A 1 89 ? -12.254 -7.618 -8.552 1.00 98.12 89 THR A N 1
ATOM 729 C CA . THR A 1 89 ? -11.991 -7.544 -9.996 1.00 98.12 89 THR A CA 1
ATOM 730 C C . THR A 1 89 ? -13.287 -7.625 -10.801 1.00 98.12 89 THR A C 1
ATOM 732 O O . THR A 1 89 ? -13.456 -6.852 -11.739 1.00 98.12 89 THR A O 1
ATOM 735 N N . ALA A 1 90 ? -14.237 -8.480 -10.407 1.00 98.31 90 ALA A N 1
ATOM 736 C CA . ALA A 1 90 ? -15.553 -8.554 -11.048 1.00 98.31 90 ALA A CA 1
ATOM 737 C C . ALA A 1 90 ? -16.364 -7.248 -10.924 1.00 98.31 90 ALA A C 1
ATOM 739 O O . ALA A 1 90 ? -17.194 -6.959 -11.780 1.00 98.31 90 ALA A O 1
ATOM 740 N N . LEU A 1 91 ? -16.102 -6.443 -9.889 1.00 97.75 91 LEU A N 1
ATOM 741 C CA . LEU A 1 91 ? -16.696 -5.114 -9.694 1.00 97.75 91 LEU A CA 1
ATOM 742 C C . LEU A 1 91 ? -15.975 -4.002 -10.477 1.00 97.75 91 LEU A C 1
ATOM 744 O O . LEU A 1 91 ? -16.326 -2.832 -10.339 1.00 97.75 91 LEU A O 1
ATOM 748 N N . GLY A 1 92 ? -14.939 -4.337 -11.251 1.00 96.88 92 GLY A N 1
ATOM 749 C CA . GLY A 1 92 ? -14.067 -3.355 -11.894 1.00 96.88 92 GLY A CA 1
ATOM 750 C C . GLY A 1 92 ? -13.129 -2.644 -10.916 1.00 96.88 92 GLY 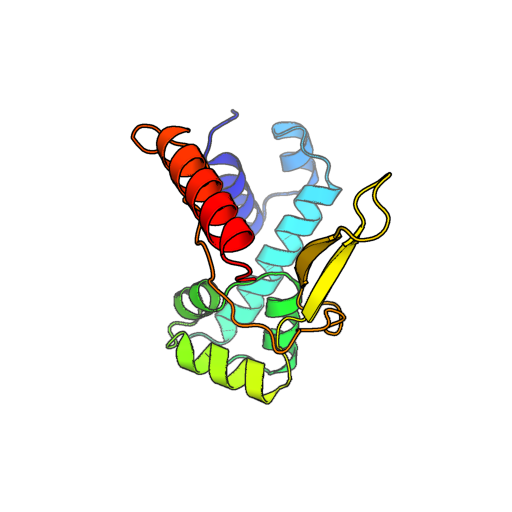A C 1
ATOM 751 O O . GLY A 1 92 ? -12.486 -1.669 -11.293 1.00 96.88 92 GLY A O 1
ATOM 752 N N . MET A 1 93 ? -13.019 -3.121 -9.668 1.00 97.25 93 MET A N 1
ATOM 753 C CA . MET A 1 93 ? -12.104 -2.558 -8.679 1.00 97.25 93 MET A CA 1
ATOM 754 C C . MET A 1 93 ? -10.698 -3.143 -8.820 1.00 97.25 93 MET A C 1
ATOM 756 O O . MET A 1 93 ? -10.223 -3.976 -8.035 1.00 97.25 93 MET A O 1
ATOM 760 N N . VAL A 1 94 ? -10.049 -2.678 -9.878 1.00 96.62 94 VAL A N 1
ATOM 761 C CA . VAL A 1 94 ? -8.648 -2.914 -10.212 1.00 96.62 94 VAL A CA 1
ATOM 762 C C . VAL A 1 94 ? -7.845 -1.635 -10.010 1.00 96.62 94 VAL A C 1
ATOM 764 O O . VAL A 1 94 ? -8.392 -0.533 -9.990 1.00 96.62 94 VAL A O 1
ATOM 767 N N . GLU A 1 95 ? -6.551 -1.801 -9.797 1.00 95.94 95 GLU A N 1
ATOM 768 C CA . GLU A 1 95 ? -5.598 -0.708 -9.754 1.00 95.94 95 GLU A CA 1
ATOM 769 C C . GLU A 1 95 ? -5.460 -0.036 -11.130 1.00 95.94 95 GLU A C 1
ATOM 771 O O . GLU A 1 95 ? -5.420 -0.712 -12.156 1.00 95.94 95 GLU A O 1
ATOM 776 N N . GLY A 1 96 ? -5.379 1.293 -11.139 1.00 96.94 96 GLY A N 1
ATOM 777 C CA . GLY A 1 96 ? -4.848 2.076 -12.251 1.00 96.94 96 GLY A CA 1
ATOM 778 C C . GLY A 1 96 ? -3.434 2.554 -11.933 1.00 96.94 96 GLY A C 1
ATOM 779 O O . GLY A 1 96 ? -3.048 2.615 -10.760 1.00 96.94 96 GLY A O 1
ATOM 780 N N . TRP A 1 97 ? -2.660 2.896 -12.960 1.00 97.31 97 TRP A N 1
ATOM 781 C CA . TRP A 1 97 ? -1.315 3.442 -12.814 1.00 97.31 97 TRP A CA 1
ATOM 782 C C . TRP A 1 97 ? -1.272 4.901 -13.268 1.00 97.31 97 TRP A C 1
ATOM 784 O O . TRP A 1 97 ? -1.858 5.273 -14.286 1.00 97.31 97 TRP A O 1
ATOM 794 N N . GLU A 1 98 ? -0.568 5.734 -12.504 1.00 95.88 98 GLU A N 1
ATOM 795 C CA . GLU A 1 98 ? -0.400 7.163 -12.778 1.00 95.88 98 GLU A CA 1
ATOM 796 C C . GLU A 1 98 ? 1.091 7.505 -12.936 1.00 95.88 98 GLU A C 1
ATOM 798 O O . GLU A 1 98 ? 1.912 7.050 -12.128 1.00 95.88 98 GLU A O 1
ATOM 803 N N . PRO A 1 99 ? 1.458 8.313 -13.949 1.00 94.50 99 PRO A N 1
ATOM 804 C CA . PRO A 1 99 ? 2.817 8.797 -14.120 1.00 94.50 99 PRO A CA 1
ATOM 805 C C . PRO A 1 99 ? 3.117 9.988 -13.202 1.00 94.50 99 PRO A C 1
ATOM 807 O O . PRO A 1 99 ? 2.295 10.879 -12.990 1.00 94.50 99 PRO A O 1
ATOM 810 N N . VAL A 1 100 ? 4.355 10.050 -12.732 1.00 94.25 100 VAL A N 1
ATOM 811 C CA . VAL A 1 100 ? 4.979 11.193 -12.071 1.00 94.25 100 VAL A CA 1
ATOM 812 C C . VAL A 1 100 ? 6.124 11.648 -12.976 1.00 94.25 100 VAL A C 1
ATOM 814 O O . VAL A 1 100 ? 7.170 10.991 -12.991 1.00 94.25 100 VAL A O 1
ATOM 817 N N . PRO A 1 101 ? 5.936 12.726 -13.759 1.00 92.06 101 PRO A N 1
ATOM 818 C CA . PRO A 1 101 ? 6.967 13.235 -14.656 1.00 92.06 101 PRO A CA 1
ATOM 819 C C . PRO A 1 101 ? 8.243 13.609 -13.902 1.00 92.06 101 PRO A C 1
ATOM 821 O O . PRO A 1 101 ? 8.193 14.202 -12.818 1.00 92.06 101 PRO A O 1
ATOM 824 N N . VAL A 1 102 ? 9.393 13.291 -14.489 1.00 91.31 102 VAL A N 1
ATOM 825 C CA . VAL A 1 102 ? 10.691 13.688 -13.946 1.00 91.31 102 VAL A CA 1
ATOM 826 C C . VAL A 1 102 ? 10.958 15.139 -14.324 1.00 91.31 102 VAL A C 1
ATOM 828 O O . VAL A 1 102 ? 11.046 15.495 -15.496 1.00 91.31 102 VAL A O 1
ATOM 831 N N . SER A 1 103 ? 11.105 15.997 -13.315 1.00 90.81 103 SER A N 1
ATOM 832 C CA . SER A 1 103 ? 11.423 17.407 -13.542 1.00 90.81 103 SER A CA 1
ATOM 833 C C . SER A 1 103 ? 12.736 17.551 -14.320 1.00 90.81 103 SER A C 1
ATOM 835 O O . SER A 1 103 ? 13.771 17.043 -13.890 1.00 90.81 103 SER A O 1
ATOM 837 N N . GLY A 1 104 ? 12.689 18.258 -15.451 1.00 87.25 104 GLY A N 1
ATOM 838 C CA . GLY A 1 104 ? 13.859 18.529 -16.291 1.00 87.25 104 GLY A CA 1
ATOM 839 C C . GLY A 1 104 ? 14.237 17.420 -17.279 1.00 87.25 104 GLY A C 1
ATOM 840 O O . GLY A 1 104 ? 15.298 17.524 -17.889 1.00 87.25 104 GLY A O 1
ATOM 841 N N . VAL A 1 105 ? 13.402 16.390 -17.458 1.00 88.12 105 VAL A N 1
ATOM 842 C CA . VAL A 1 105 ? 13.594 15.335 -18.468 1.00 88.12 105 VAL A CA 1
ATOM 843 C C . VAL A 1 105 ? 12.313 15.191 -19.290 1.00 88.12 105 VAL A C 1
ATOM 845 O O . VAL A 1 105 ? 11.232 15.074 -18.725 1.00 88.12 105 VAL A O 1
ATOM 848 N N . GLU A 1 106 ? 12.435 15.229 -20.618 1.00 76.75 106 GLU A N 1
ATOM 849 C CA . GLU A 1 106 ? 11.287 15.308 -21.538 1.00 76.75 106 GLU A CA 1
ATOM 850 C C . GLU A 1 106 ? 10.467 14.006 -21.579 1.00 76.75 106 GLU A C 1
ATOM 852 O O . GLU A 1 106 ? 9.243 14.058 -21.511 1.00 76.75 106 GLU A O 1
ATOM 857 N N . ASP A 1 107 ? 11.134 12.847 -21.546 1.00 80.00 107 ASP A N 1
ATOM 858 C CA . ASP A 1 107 ? 10.506 11.528 -21.725 1.00 80.00 107 ASP A CA 1
ATOM 859 C C . ASP A 1 107 ? 10.817 10.555 -20.574 1.00 80.00 107 ASP A C 1
ATOM 861 O O . ASP A 1 107 ? 11.177 9.395 -20.783 1.00 80.00 107 ASP A O 1
ATOM 865 N N . ALA A 1 108 ? 10.715 11.022 -19.328 1.00 84.81 108 ALA A N 1
ATOM 866 C CA . ALA A 1 108 ? 10.881 10.161 -18.160 1.00 84.81 108 ALA A CA 1
ATOM 867 C C . ALA A 1 108 ? 9.757 10.356 -17.142 1.00 84.81 108 ALA A C 1
ATOM 869 O O . ALA A 1 108 ? 9.437 11.475 -16.737 1.00 84.81 108 ALA A O 1
ATOM 870 N N . ALA A 1 109 ? 9.195 9.240 -16.680 1.00 90.75 109 ALA A N 1
ATOM 871 C CA . ALA A 1 109 ? 8.201 9.208 -15.621 1.00 90.75 109 ALA A CA 1
ATOM 872 C C . ALA A 1 109 ? 8.460 8.037 -14.669 1.00 90.75 109 ALA A C 1
ATOM 874 O O . ALA A 1 109 ? 8.886 6.958 -15.081 1.00 90.75 109 ALA A O 1
ATOM 875 N N . TYR A 1 110 ? 8.156 8.256 -13.393 1.00 92.81 110 TYR A N 1
ATOM 876 C CA . TYR A 1 110 ? 7.963 7.187 -12.416 1.00 92.81 110 TYR A CA 1
ATOM 877 C C . TYR A 1 110 ? 6.483 6.834 -12.338 1.00 92.81 110 TYR A C 1
ATOM 879 O O . TYR A 1 110 ? 5.640 7.672 -12.634 1.00 92.81 110 TYR A O 1
ATOM 887 N N . TYR A 1 111 ? 6.146 5.623 -11.908 1.00 95.19 111 TYR A N 1
ATOM 888 C CA . TYR A 1 111 ? 4.755 5.182 -11.840 1.00 95.19 111 TYR A CA 1
ATOM 889 C C . TYR A 1 111 ? 4.386 4.746 -10.429 1.00 95.19 111 TYR A C 1
ATOM 891 O O . TYR A 1 111 ? 5.203 4.171 -9.708 1.00 95.19 111 TYR A O 1
ATOM 899 N N . PHE A 1 112 ? 3.135 4.982 -10.049 1.00 96.69 112 PHE A N 1
ATOM 900 C CA . PHE A 1 112 ? 2.535 4.415 -8.846 1.00 96.69 112 PHE A CA 1
ATOM 901 C C . PHE A 1 112 ? 1.134 3.897 -9.159 1.00 96.69 112 PHE A C 1
ATOM 903 O O . PHE A 1 112 ? 0.467 4.394 -10.067 1.00 96.69 112 PHE A O 1
ATOM 910 N N . SER A 1 113 ? 0.695 2.890 -8.409 1.00 97.38 113 SER A N 1
ATOM 911 C CA . SER A 1 113 ? -0.657 2.357 -8.530 1.00 97.38 113 SER A CA 1
ATOM 912 C C . SER A 1 113 ? -1.616 3.052 -7.567 1.00 97.38 113 SER A C 1
ATOM 914 O O . SER A 1 113 ? -1.240 3.496 -6.480 1.00 97.38 113 SER A O 1
ATOM 916 N N . THR A 1 114 ? -2.882 3.134 -7.960 1.00 97.88 114 THR A N 1
ATOM 917 C CA . THR A 1 114 ? -3.963 3.674 -7.138 1.00 97.88 114 THR A CA 1
ATOM 918 C C . THR A 1 114 ? -5.296 3.039 -7.523 1.00 97.88 114 THR A C 1
ATOM 920 O O . THR A 1 114 ? -5.544 2.741 -8.685 1.00 97.88 114 THR A O 1
ATOM 923 N N . TYR A 1 115 ? -6.189 2.855 -6.551 1.00 97.94 115 TYR A N 1
ATOM 924 C CA . TYR A 1 115 ? -7.587 2.475 -6.810 1.00 97.94 115 TYR A CA 1
ATOM 925 C C . TYR A 1 115 ? -8.495 3.698 -7.040 1.00 97.94 115 TYR A C 1
ATOM 927 O O . TYR A 1 115 ? -9.700 3.554 -7.242 1.00 97.94 115 TYR A O 1
ATOM 935 N N . ASN A 1 116 ? -7.936 4.911 -6.976 1.00 97.62 116 ASN A N 1
ATOM 936 C CA . ASN A 1 116 ? -8.683 6.170 -7.015 1.00 97.62 116 ASN A CA 1
ATOM 937 C C . ASN A 1 116 ? -8.580 6.912 -8.358 1.00 97.62 116 ASN A C 1
ATOM 939 O O . ASN A 1 116 ? -9.077 8.031 -8.472 1.00 97.62 116 ASN A O 1
ATOM 943 N N . ALA A 1 117 ? -7.959 6.307 -9.370 1.00 95.69 117 ALA A N 1
ATOM 944 C CA . ALA A 1 117 ? -7.851 6.862 -10.715 1.00 95.69 117 ALA A CA 1
ATOM 945 C C . ALA A 1 117 ? -7.912 5.739 -11.766 1.00 95.69 117 ALA A C 1
ATOM 947 O O . ALA A 1 117 ? -7.562 4.599 -11.447 1.00 95.69 117 ALA A O 1
ATOM 948 N N . PRO A 1 118 ? -8.378 6.031 -12.996 1.00 94.62 118 PRO A N 1
ATOM 949 C CA . PRO A 1 118 ? -8.247 5.095 -14.109 1.00 94.62 118 PRO A CA 1
ATOM 950 C C . PRO A 1 118 ? -6.771 4.876 -14.464 1.00 94.62 118 PRO A C 1
ATOM 952 O O . PRO A 1 118 ? -5.926 5.710 -14.155 1.00 94.62 118 PRO A O 1
ATOM 955 N N . ASP A 1 119 ? -6.470 3.777 -15.153 1.00 96.38 119 ASP A N 1
ATOM 956 C CA . ASP A 1 119 ? -5.126 3.540 -15.679 1.00 96.38 119 ASP A CA 1
ATOM 957 C C . ASP A 1 119 ? -4.803 4.520 -16.819 1.00 96.38 119 ASP A C 1
ATOM 959 O O . ASP A 1 119 ? -5.577 4.647 -17.774 1.00 96.38 119 ASP A O 1
ATOM 963 N N . LYS A 1 120 ? -3.673 5.226 -16.708 1.00 93.69 120 LYS A N 1
ATOM 964 C CA . LYS A 1 120 ? -3.193 6.194 -17.708 1.00 93.69 120 LYS A CA 1
ATOM 965 C C . LYS A 1 120 ? -1.888 5.775 -18.377 1.00 93.69 120 LYS A C 1
ATOM 967 O O . LYS A 1 120 ? -1.385 6.519 -19.222 1.00 93.69 120 LYS A O 1
ATOM 972 N N . VAL A 1 121 ? -1.312 4.634 -18.006 1.00 91.69 121 VAL A N 1
ATOM 973 C CA . VAL A 1 121 ? 0.010 4.237 -18.493 1.00 91.69 121 VAL A CA 1
ATOM 974 C C . VAL A 1 121 ? -0.124 3.409 -19.765 1.00 91.69 121 VAL A C 1
ATOM 976 O O . VAL A 1 121 ? -0.729 2.340 -19.785 1.00 91.69 121 VAL A O 1
ATOM 979 N N . GLY A 1 122 ? 0.464 3.904 -20.854 1.00 89.69 122 GLY A N 1
ATOM 980 C CA . GLY A 1 122 ? 0.607 3.132 -22.083 1.00 89.69 122 GLY A CA 1
ATOM 981 C C . GLY A 1 122 ? 1.664 2.041 -21.918 1.00 89.69 122 GLY A C 1
ATOM 982 O O . GLY A 1 122 ? 2.753 2.302 -21.415 1.00 89.69 122 GLY A O 1
ATOM 983 N N . VAL A 1 123 ? 1.363 0.825 -22.375 1.00 91.44 123 VAL A N 1
ATOM 984 C CA . VAL A 1 123 ? 2.306 -0.303 -22.357 1.00 91.44 123 VAL A CA 1
ATOM 985 C C . VAL A 1 123 ? 2.774 -0.584 -23.780 1.00 91.44 123 VAL A C 1
ATOM 987 O O . VAL A 1 123 ? 1.960 -0.809 -24.676 1.00 91.44 123 VAL A O 1
ATOM 990 N N . SER A 1 124 ? 4.090 -0.578 -24.000 1.00 92.69 124 SER A N 1
ATOM 991 C CA . SER A 1 124 ? 4.670 -0.892 -25.310 1.00 92.69 124 SER A CA 1
ATOM 992 C C . SER A 1 124 ? 4.539 -2.392 -25.640 1.00 92.69 124 SER A C 1
ATOM 994 O O . SER A 1 124 ? 4.326 -3.229 -24.758 1.00 92.69 124 SER A O 1
ATOM 996 N N . SER A 1 125 ? 4.755 -2.775 -26.900 1.00 95.06 125 SER A N 1
ATOM 997 C CA . SER A 1 125 ? 4.888 -4.186 -27.299 1.00 95.06 125 SER A CA 1
ATOM 998 C C . SER A 1 125 ? 6.325 -4.719 -27.204 1.00 95.06 125 SER A C 1
ATOM 1000 O O . SER A 1 125 ? 6.575 -5.854 -27.610 1.00 95.06 125 SER A O 1
ATOM 1002 N N . ALA A 1 126 ? 7.280 -3.915 -26.717 1.00 95.12 126 ALA A N 1
ATOM 1003 C CA . ALA A 1 126 ? 8.668 -4.339 -26.571 1.00 95.12 126 ALA A CA 1
ATOM 1004 C C . ALA A 1 126 ? 8.782 -5.507 -25.585 1.00 95.12 126 ALA A C 1
ATOM 1006 O O . ALA A 1 126 ? 7.965 -5.651 -24.664 1.00 95.12 126 ALA A O 1
ATOM 1007 N N . ARG A 1 127 ? 9.803 -6.345 -25.782 1.00 96.50 127 ARG A N 1
ATOM 1008 C CA . ARG A 1 127 ? 10.117 -7.437 -24.860 1.00 96.50 127 ARG A CA 1
ATOM 1009 C C . ARG A 1 127 ? 10.562 -6.841 -23.528 1.00 96.50 127 ARG A C 1
ATOM 1011 O O . ARG A 1 127 ? 11.459 -6.009 -23.526 1.00 96.50 127 ARG A O 1
ATOM 1018 N N . LYS A 1 128 ? 9.946 -7.309 -22.438 1.00 96.38 128 LYS A N 1
ATOM 1019 C CA . LYS A 1 128 ? 10.143 -6.766 -21.093 1.00 96.38 128 LYS A CA 1
ATOM 1020 C C . LYS A 1 128 ? 10.750 -7.762 -20.121 1.00 96.38 128 LYS A C 1
ATOM 1022 O O . LYS A 1 128 ? 10.402 -8.947 -20.168 1.00 96.38 128 LYS A O 1
ATOM 1027 N N . VAL A 1 129 ? 11.565 -7.273 -19.194 1.00 97.25 129 VAL A N 1
ATOM 1028 C CA . VAL A 1 129 ? 12.004 -8.016 -18.007 1.00 97.25 129 VAL A CA 1
ATOM 1029 C C . VAL A 1 129 ? 11.733 -7.189 -16.752 1.00 97.25 129 VAL A C 1
ATOM 1031 O O . VAL A 1 129 ? 12.248 -6.094 -16.576 1.00 97.25 129 VAL A O 1
ATOM 1034 N N . MET A 1 130 ? 10.943 -7.743 -15.830 1.00 96.44 130 MET A N 1
ATOM 1035 C CA . MET A 1 130 ? 10.675 -7.101 -14.544 1.00 96.44 130 MET A CA 1
ATOM 1036 C C . MET A 1 130 ? 11.790 -7.419 -13.543 1.00 96.44 130 MET A C 1
ATOM 1038 O O . MET A 1 130 ? 11.987 -8.578 -13.177 1.00 96.44 130 MET A O 1
ATOM 1042 N N . VAL A 1 131 ? 12.477 -6.383 -13.060 1.00 96.06 131 VAL A N 1
ATOM 1043 C CA . VAL A 1 131 ? 13.444 -6.490 -11.960 1.00 96.06 131 VAL A CA 1
ATOM 1044 C C . VAL A 1 131 ? 12.736 -6.172 -10.643 1.00 96.06 131 VAL A C 1
ATOM 1046 O O . VAL A 1 131 ? 12.236 -5.067 -10.445 1.00 96.06 131 VAL A O 1
ATOM 1049 N N . LEU A 1 132 ? 12.678 -7.148 -9.736 1.00 96.00 132 LEU A N 1
ATOM 1050 C CA . LEU A 1 132 ? 12.074 -6.983 -8.413 1.00 96.00 132 LEU A CA 1
ATOM 1051 C C . LEU A 1 132 ? 13.148 -6.612 -7.386 1.00 96.00 132 LEU A C 1
ATOM 1053 O O . LEU A 1 132 ? 14.019 -7.421 -7.076 1.00 96.00 132 LEU A O 1
ATOM 1057 N N . GLY A 1 133 ? 13.070 -5.393 -6.850 1.00 93.88 133 GLY A N 1
ATOM 1058 C CA . GLY A 1 133 ? 13.968 -4.925 -5.793 1.00 93.88 133 GLY A CA 1
ATOM 1059 C C . GLY A 1 133 ? 13.689 -5.557 -4.422 1.00 93.88 133 GLY A C 1
ATOM 1060 O O . GLY A 1 133 ? 12.664 -6.201 -4.199 1.00 93.88 133 GLY A O 1
ATOM 1061 N N . GLY A 1 134 ? 14.596 -5.330 -3.468 1.00 92.44 134 GLY A N 1
ATOM 1062 C CA . GLY A 1 134 ? 14.515 -5.911 -2.118 1.00 92.44 134 GLY A CA 1
ATOM 1063 C C . GLY A 1 134 ? 13.588 -5.185 -1.131 1.00 92.44 134 GLY A C 1
ATOM 1064 O O . GLY A 1 134 ? 13.320 -5.703 -0.044 1.00 92.44 134 GLY A O 1
ATOM 1065 N N . GLY A 1 135 ? 13.103 -3.987 -1.465 1.00 93.81 135 GLY A N 1
ATOM 1066 C CA . GLY A 1 135 ? 12.391 -3.120 -0.519 1.00 93.81 135 GLY A CA 1
ATOM 1067 C C . GLY A 1 135 ? 13.345 -2.384 0.440 1.00 93.81 135 GLY A C 1
ATOM 1068 O O . GLY A 1 135 ? 14.500 -2.159 0.083 1.00 93.81 135 GLY A O 1
ATOM 1069 N N . PRO A 1 136 ? 12.891 -1.965 1.638 1.00 95.50 136 PRO A N 1
ATOM 1070 C CA . PRO A 1 136 ? 13.701 -1.145 2.538 1.00 95.50 136 PRO A CA 1
ATOM 1071 C C . PRO A 1 136 ? 14.939 -1.890 3.057 1.00 95.50 136 PRO A C 1
ATOM 1073 O O . PRO A 1 136 ? 14.860 -3.062 3.432 1.00 95.50 136 PRO A O 1
ATOM 1076 N N . ASN A 1 137 ? 16.064 -1.174 3.145 1.00 95.56 137 ASN A N 1
ATOM 1077 C CA . ASN A 1 137 ? 17.308 -1.705 3.701 1.00 95.56 137 ASN A CA 1
ATOM 1078 C C . ASN A 1 137 ? 17.132 -2.126 5.167 1.00 95.56 137 ASN A C 1
ATOM 1080 O O . ASN A 1 137 ? 16.486 -1.440 5.964 1.00 95.56 137 ASN A O 1
ATOM 1084 N N . ARG A 1 138 ? 17.763 -3.242 5.531 1.00 95.62 138 ARG A N 1
ATOM 1085 C CA . ARG A 1 138 ? 17.790 -3.802 6.891 1.00 95.62 138 ARG A CA 1
ATOM 1086 C C . ARG A 1 138 ? 19.092 -4.566 7.109 1.00 95.62 138 ARG A C 1
ATOM 1088 O O . ARG A 1 138 ? 19.811 -4.853 6.160 1.00 95.62 138 ARG A O 1
ATOM 1095 N N . ILE A 1 139 ? 19.418 -4.900 8.357 1.00 95.88 139 ILE A N 1
ATOM 1096 C CA . ILE A 1 139 ? 20.613 -5.705 8.656 1.00 95.88 139 ILE A CA 1
ATOM 1097 C C . ILE A 1 139 ? 20.536 -7.024 7.868 1.00 95.88 139 ILE A C 1
ATOM 1099 O O . ILE A 1 139 ? 19.545 -7.745 7.971 1.00 95.88 139 ILE A O 1
ATOM 1103 N N . GLY A 1 140 ? 21.566 -7.307 7.066 1.00 94.31 140 GLY A N 1
ATOM 1104 C CA . GLY A 1 140 ? 21.621 -8.467 6.165 1.00 94.31 140 GLY A CA 1
ATOM 1105 C C . GLY A 1 140 ? 20.974 -8.264 4.788 1.00 94.31 140 GLY A C 1
ATOM 1106 O O . GLY A 1 140 ? 20.980 -9.190 3.985 1.00 94.31 140 GLY A O 1
ATOM 1107 N N . GLN A 1 141 ? 20.424 -7.080 4.509 1.00 94.25 141 GLN A N 1
ATOM 1108 C CA . GLN A 1 141 ? 19.898 -6.688 3.203 1.00 94.25 141 GLN A CA 1
ATOM 1109 C C . GLN A 1 141 ? 20.244 -5.216 2.937 1.00 94.25 141 GLN A C 1
ATOM 1111 O O . GLN A 1 141 ? 19.453 -4.313 3.235 1.00 94.25 141 GLN A O 1
ATOM 1116 N N . GLY A 1 142 ? 21.460 -4.986 2.449 1.00 92.38 142 GLY A N 1
ATOM 1117 C CA . GLY A 1 142 ? 22.017 -3.663 2.204 1.00 92.38 142 GLY A CA 1
ATOM 1118 C C . GLY A 1 142 ? 22.076 -3.272 0.728 1.00 92.38 142 GLY A C 1
ATOM 1119 O O . GLY A 1 142 ? 21.380 -3.813 -0.134 1.00 92.38 142 GLY A O 1
ATOM 1120 N N . ILE A 1 143 ? 22.941 -2.294 0.459 1.00 93.88 143 ILE A N 1
ATOM 1121 C CA . ILE A 1 143 ? 23.143 -1.690 -0.864 1.00 93.88 143 ILE A CA 1
ATOM 1122 C C . ILE A 1 143 ? 23.679 -2.685 -1.900 1.00 93.88 143 ILE A C 1
ATOM 1124 O O . ILE A 1 143 ? 23.516 -2.477 -3.098 1.00 93.88 143 ILE A O 1
ATOM 1128 N N . GLU A 1 144 ? 24.279 -3.790 -1.460 1.00 94.56 144 GLU A N 1
ATOM 1129 C CA . GLU A 1 144 ? 24.771 -4.848 -2.338 1.00 94.56 144 GLU A CA 1
ATOM 1130 C C . GLU A 1 144 ? 23.670 -5.433 -3.238 1.00 94.56 144 GLU A C 1
ATOM 1132 O O . GLU A 1 144 ? 23.933 -5.773 -4.390 1.00 94.56 144 GLU A O 1
ATOM 1137 N N . PHE A 1 145 ? 22.423 -5.487 -2.762 1.00 94.06 145 PHE A N 1
ATOM 1138 C CA . PHE A 1 145 ? 21.293 -5.961 -3.566 1.00 94.06 145 PHE A CA 1
ATOM 1139 C C . PHE A 1 145 ? 20.796 -4.905 -4.557 1.00 94.06 145 PHE A C 1
ATOM 1141 O O . PHE A 1 145 ? 20.377 -5.251 -5.662 1.00 94.06 145 PHE A O 1
ATOM 1148 N N . ASP A 1 146 ? 20.877 -3.626 -4.185 1.00 94.25 146 ASP A N 1
ATOM 1149 C CA . ASP A 1 146 ? 20.556 -2.508 -5.075 1.00 94.25 146 ASP A CA 1
ATOM 1150 C C . ASP A 1 146 ? 21.559 -2.435 -6.235 1.00 94.25 146 ASP A C 1
ATOM 1152 O O . ASP A 1 146 ? 21.164 -2.366 -7.398 1.00 94.25 146 ASP A O 1
ATOM 1156 N N . TYR A 1 147 ? 22.852 -2.612 -5.940 1.00 94.75 147 TYR A N 1
ATOM 1157 C CA . TYR A 1 147 ? 23.912 -2.723 -6.945 1.00 94.75 147 TYR A CA 1
ATOM 1158 C C . TYR A 1 147 ? 23.600 -3.798 -7.998 1.00 94.75 147 TYR A C 1
ATOM 1160 O O . TYR A 1 147 ? 23.669 -3.530 -9.198 1.00 94.75 147 TYR A O 1
ATOM 1168 N N . CYS A 1 148 ? 23.190 -4.996 -7.571 1.00 95.00 148 CYS A N 1
ATOM 1169 C CA . CYS A 1 148 ? 22.795 -6.067 -8.488 1.00 95.00 148 CYS A CA 1
ATOM 1170 C C . CYS A 1 148 ? 21.599 -5.675 -9.373 1.00 95.00 148 CYS A C 1
ATOM 1172 O O . CYS A 1 148 ? 21.613 -5.961 -10.571 1.00 95.00 148 CYS A O 1
ATOM 1174 N N . CYS A 1 149 ? 20.586 -5.006 -8.812 1.00 95.94 149 CYS A N 1
ATOM 1175 C CA . CYS A 1 149 ? 19.408 -4.561 -9.565 1.00 95.94 149 CYS A CA 1
ATOM 1176 C C . CYS A 1 149 ? 19.771 -3.498 -10.612 1.00 95.94 149 CYS A C 1
ATOM 1178 O O . CYS A 1 149 ? 19.335 -3.594 -11.760 1.00 95.94 149 CYS A O 1
ATOM 1180 N N . VAL A 1 150 ? 20.612 -2.528 -10.245 1.00 95.62 150 VAL A N 1
ATOM 1181 C CA . VAL A 1 150 ? 21.101 -1.476 -11.150 1.00 95.62 150 VAL A CA 1
ATOM 1182 C C . VAL A 1 150 ? 21.913 -2.077 -12.299 1.00 95.62 150 VAL A C 1
ATOM 1184 O O . VAL A 1 150 ? 21.679 -1.744 -13.460 1.00 95.62 150 VAL A O 1
ATOM 1187 N N . HIS A 1 151 ? 22.825 -3.005 -12.002 1.00 96.50 151 HIS A N 1
ATOM 1188 C CA . HIS A 1 151 ? 23.627 -3.667 -13.031 1.00 96.50 151 HIS A CA 1
ATOM 1189 C C . HIS A 1 151 ? 22.786 -4.543 -13.967 1.00 96.50 151 HIS A C 1
ATOM 1191 O O . HIS A 1 151 ? 23.044 -4.555 -15.170 1.00 96.50 151 HIS A O 1
ATOM 1197 N N . ALA A 1 152 ? 21.761 -5.226 -13.447 1.00 97.12 152 ALA A N 1
ATOM 1198 C CA . ALA A 1 152 ? 20.807 -5.954 -14.279 1.00 97.12 152 ALA A CA 1
ATOM 1199 C C . ALA A 1 152 ? 20.043 -5.004 -15.215 1.00 97.12 152 ALA A C 1
ATOM 1201 O O . ALA A 1 152 ? 19.958 -5.275 -16.409 1.00 97.12 152 ALA A O 1
ATOM 1202 N N . ALA A 1 153 ? 19.549 -3.872 -14.704 1.00 96.12 153 ALA A N 1
ATOM 1203 C CA . ALA A 1 153 ? 18.848 -2.876 -15.513 1.00 96.12 153 ALA A CA 1
ATOM 1204 C C . ALA A 1 153 ? 19.746 -2.274 -16.609 1.00 96.12 153 ALA A C 1
ATOM 1206 O O . ALA A 1 153 ? 19.304 -2.120 -17.745 1.00 96.12 153 ALA A O 1
ATOM 1207 N N . PHE A 1 154 ? 21.015 -1.979 -16.304 1.00 97.00 154 PHE A N 1
ATOM 1208 C CA . PHE A 1 154 ? 21.972 -1.510 -17.311 1.00 97.00 154 PHE A CA 1
ATOM 1209 C C . PHE A 1 154 ? 22.235 -2.561 -18.388 1.00 97.00 154 PHE A C 1
ATOM 1211 O O . PHE A 1 154 ? 22.131 -2.237 -19.565 1.00 97.00 154 PHE A O 1
ATOM 1218 N N . ALA A 1 155 ? 22.489 -3.815 -18.005 1.00 97.75 155 ALA A N 1
ATOM 1219 C CA . ALA A 1 155 ? 22.716 -4.891 -18.967 1.00 97.75 155 ALA A CA 1
ATOM 1220 C C . ALA A 1 155 ? 21.494 -5.135 -19.871 1.00 97.75 155 ALA A C 1
ATOM 1222 O O . ALA A 1 155 ? 21.645 -5.279 -21.079 1.00 97.75 155 ALA A O 1
ATOM 1223 N N . LEU A 1 156 ? 20.279 -5.139 -19.310 1.00 97.31 156 LEU A N 1
ATOM 1224 C CA . LEU A 1 156 ? 19.041 -5.307 -20.081 1.00 97.31 156 LEU A CA 1
ATOM 1225 C C . LEU A 1 156 ? 18.824 -4.158 -21.072 1.00 97.31 156 LEU A C 1
ATOM 1227 O O . LEU A 1 156 ? 18.503 -4.407 -22.233 1.00 97.31 156 LEU A O 1
ATOM 1231 N N . ARG A 1 157 ? 19.066 -2.917 -20.636 1.00 94.94 157 ARG A N 1
ATOM 1232 C CA . ARG A 1 157 ? 18.994 -1.738 -21.504 1.00 94.94 157 ARG A CA 1
ATOM 1233 C C . ARG A 1 157 ? 20.004 -1.818 -22.648 1.00 94.94 157 ARG A C 1
ATOM 1235 O O . ARG A 1 157 ? 19.648 -1.512 -23.782 1.00 94.94 157 ARG A O 1
ATOM 1242 N N . ASP A 1 158 ? 21.240 -2.220 -22.362 1.00 97.06 158 ASP A N 1
ATOM 1243 C CA . ASP A 1 158 ? 22.304 -2.330 -23.367 1.00 97.06 158 ASP A CA 1
ATOM 1244 C C . ASP A 1 158 ? 21.994 -3.437 -24.406 1.00 97.06 158 ASP A C 1
ATOM 1246 O O . ASP A 1 158 ? 22.383 -3.318 -25.567 1.00 97.06 158 ASP A O 1
ATOM 1250 N N . GLU A 1 159 ? 21.207 -4.453 -24.028 1.00 96.94 159 GLU A N 1
ATOM 1251 C CA . GLU A 1 159 ? 20.647 -5.494 -24.913 1.00 96.94 159 GLU A CA 1
ATOM 1252 C C . GLU A 1 159 ? 19.338 -5.073 -25.624 1.00 96.94 159 GLU A C 1
ATOM 1254 O O . GLU A 1 159 ? 18.739 -5.861 -26.361 1.00 96.94 159 GLU A O 1
ATOM 1259 N N . GLY A 1 160 ? 18.859 -3.841 -25.416 1.00 95.25 160 GLY A N 1
ATOM 1260 C CA . GLY A 1 160 ? 17.624 -3.328 -26.022 1.00 95.25 160 GLY A CA 1
ATOM 1261 C C . GLY A 1 160 ? 16.337 -3.959 -25.474 1.00 95.25 160 GLY A C 1
ATOM 1262 O O . GLY A 1 160 ? 15.322 -3.991 -26.173 1.00 95.25 160 GLY A O 1
ATOM 1263 N N . ILE A 1 161 ? 16.378 -4.490 -24.249 1.00 95.69 161 ILE A N 1
ATOM 1264 C CA . ILE A 1 161 ? 15.222 -5.030 -23.527 1.00 95.69 161 ILE A CA 1
ATOM 1265 C C . ILE A 1 161 ? 14.635 -3.925 -22.641 1.00 95.69 161 ILE A C 1
ATOM 1267 O O . ILE A 1 161 ? 15.381 -3.199 -21.984 1.00 95.69 161 ILE A O 1
ATOM 1271 N N . GLU A 1 162 ? 13.303 -3.816 -22.632 1.00 91.81 162 GLU A N 1
ATOM 1272 C CA . GLU A 1 162 ? 12.571 -2.905 -21.737 1.00 91.81 162 GLU A CA 1
ATOM 1273 C C . GLU A 1 162 ? 12.458 -3.454 -20.306 1.00 91.81 162 GLU A C 1
ATOM 1275 O O . GLU A 1 162 ? 12.250 -4.680 -20.128 1.00 91.81 162 GLU A O 1
#

Sequence (162 aa):
EPTSERQFIMYEALRKGADISDLCKRTFIKSWFIQQMKELVELEEQLLKHKGTLPPDQLLVQAKKDGFADRYLSQILGLPEMEIRARRTALGMVEGWEPVPVSGVEDAAYYFSTYNAPDKVGVSSARKVMVLGGGPNRIGQGIEFDYCCVHAAFALRDEGIE

Foldseek 3Di:
DDDPCVLVVLLVCLLVPHDLVVCCVVVVPDSVVSVLSNVLSVLLVQLLVQAPHDDPLVSLLVCQQSPNQLVNSCVSNVHPSVVSVVSCVVVVQDWAKDWDDDPPDDPDTDIDIHSPDHHDDDDDPFAADDQDADPDDDVVRDCVRVVVSVVVVVVCVVVVHD

Secondary structure (DSSP, 8-state):
---TTHHHHHHHHHHTT--HHHHHHHH---HHHHHHHHHHHHHHHHHHTTTTSPPPHHHHHHHHHTT--HHHHHHHHT--HHHHHHHHHHTT---EEEEEEPTT-TT-EEEEEESSS-------SS---------S-BTTB-HHHHHHHHHHHHHHHHTT--

Radius of gyration: 20.52 Å; chains: 1; bounding box: 46×35×52 Å

Organism: NCBI:txid412755

InterPro domains:
  IPR005480 Carbamoyl-phosphate synthetase, large subunit oligomerisation domain [PF02787] (1-76)
  IPR005480 Carbamoyl-phosphate synthetase, large subunit oligomerisation domain [SM01096] (1-115)
  IPR016185 Pre-ATP-grasp domain superfamily [SSF52440] (125-162)
  IPR036897 Carbamoyl-phosphate synthetase, large subunit oligomerisation domain superfamily [G3DSA:1.10.1030.10] (1-120)
  IPR036897 Carbamoyl-phosphate synthetase, large subunit oligomerisation domain superfamily [SSF48108] (1-120)
  IPR058047 Carbamoyl phosphate synthase, preATP-grasp domain [PF25596] (127-162)